Protein AF-A0A950VUH9-F1 (afdb_monomer_lite)

Foldseek 3Di:
DAQDLPQLVVLLVLLVVLVVVLVVCVVVCVPVDPDRDPVSLVSNLSSVVSNVSSVVSVCCNVVVVDDPDQDKADADADPVLVVLLVVLVVLLVVLVVVLVVCVVVVHDPVVSSVSVSVSVVSVVVNVVSCCNHPNIDGDDPDDDPPPDPD

pLDDT: mean 70.79, std 10.15, range [43.44, 89.75]

Secondary structure (DSSP, 8-state):
----THHHHHHHHHHHHHHHHHHHHHHTTTTSSSSPPHHHHHHHHHHHHHHHHHHHHHHHHHHH-S---S-EE-----HHHHHHHHHHHHHHHHHHHHHHHHHHTT--HHHHHHHHHHHHHHHHHHHHHHHHHH--EE-------SS---

Sequence (150 aa):
MHNSLRVPLGALAAAVVLAVVTGLTVMARVGGDPALTELQIGATAWSLALGLFGLQGIVSVVVEGRQLAPSTIQPHLSNWVSAAITVLSVVLFGLAGGTGLAIVSGQPTALIGSAAGAGCLVLGLLLLFYKEAFVGHEAHLEPRYDGVPW

Radius of gyration: 20.34 Å; chains: 1; bounding box: 47×46×52 Å

Structure (mmCIF, N/CA/C/O backbone):
data_AF-A0A950VUH9-F1
#
_entry.id   AF-A0A950VUH9-F1
#
loop_
_atom_site.group_PDB
_atom_site.id
_atom_site.type_symbol
_atom_site.label_atom_id
_atom_site.label_alt_id
_atom_site.label_comp_id
_atom_site.label_asym_id
_atom_site.label_entity_id
_atom_site.label_seq_id
_atom_site.pdbx_PDB_ins_code
_atom_site.Cartn_x
_atom_site.Cartn_y
_atom_site.Cartn_z
_atom_site.occupancy
_atom_site.B_iso_or_equiv
_atom_site.auth_seq_id
_atom_site.auth_comp_id
_atom_site.auth_asym_id
_atom_site.auth_atom_id
_atom_site.pdbx_PDB_model_num
ATOM 1 N N . MET A 1 1 ? -20.284 15.287 13.573 1.00 43.44 1 MET A N 1
ATOM 2 C CA . MET A 1 1 ? -19.880 15.525 12.168 1.00 43.44 1 MET A CA 1
ATOM 3 C C . MET A 1 1 ? -20.072 14.230 11.386 1.00 43.44 1 MET A C 1
ATOM 5 O O . MET A 1 1 ? -19.753 13.181 11.927 1.00 43.44 1 MET A O 1
ATOM 9 N N . HIS A 1 2 ? -20.663 14.273 10.189 1.00 49.38 2 HIS A N 1
ATOM 10 C CA . HIS A 1 2 ? -20.791 13.088 9.327 1.00 49.38 2 HIS A CA 1
ATOM 11 C C . HIS A 1 2 ? -19.459 12.828 8.614 1.00 49.38 2 HIS A C 1
ATOM 13 O O . HIS A 1 2 ? -18.853 13.781 8.121 1.00 49.38 2 HIS A O 1
ATOM 19 N N . ASN A 1 3 ? -19.024 11.567 8.514 1.00 56.16 3 ASN A N 1
ATOM 20 C CA . ASN A 1 3 ? -17.875 11.231 7.675 1.00 56.16 3 ASN A CA 1
ATOM 21 C C . ASN A 1 3 ? -18.193 11.594 6.216 1.00 56.16 3 ASN A C 1
ATOM 23 O O . ASN A 1 3 ? -19.175 11.137 5.630 1.00 56.16 3 ASN A O 1
ATOM 27 N N . SER A 1 4 ? -17.378 12.480 5.645 1.00 64.75 4 SER A N 1
ATOM 28 C CA . SER A 1 4 ? -17.551 12.991 4.288 1.00 64.75 4 SER A CA 1
ATOM 29 C C . SER A 1 4 ? -17.089 11.953 3.272 1.00 64.75 4 SER A C 1
ATOM 31 O O . SER A 1 4 ? -15.898 11.673 3.155 1.00 64.75 4 SER A O 1
ATOM 33 N N . LEU A 1 5 ? -18.022 11.453 2.461 1.00 76.19 5 LEU A N 1
ATOM 34 C CA . LEU A 1 5 ? -17.724 10.536 1.355 1.00 76.19 5 LEU A CA 1
ATOM 35 C C . LEU A 1 5 ? -16.899 11.203 0.231 1.00 76.19 5 LEU A C 1
ATOM 37 O O . LEU A 1 5 ? -16.363 10.525 -0.641 1.00 76.19 5 LEU A O 1
ATOM 41 N N . ARG A 1 6 ? -16.761 12.537 0.236 1.00 78.00 6 ARG A N 1
ATOM 42 C CA . ARG A 1 6 ? -16.092 13.286 -0.843 1.00 78.00 6 ARG A CA 1
ATOM 43 C C . ARG A 1 6 ? -14.594 12.993 -0.926 1.00 78.00 6 ARG A C 1
ATOM 45 O O . ARG A 1 6 ? -14.064 12.892 -2.026 1.00 78.00 6 ARG A O 1
ATOM 52 N N . VAL A 1 7 ? -13.927 12.847 0.220 1.00 73.75 7 VAL A N 1
ATOM 53 C CA . VAL A 1 7 ? -12.480 12.577 0.295 1.00 73.75 7 VAL A CA 1
ATOM 54 C C . VAL A 1 7 ? -12.131 11.186 -0.254 1.00 73.75 7 VAL A C 1
ATOM 56 O O . VAL A 1 7 ? -11.301 11.118 -1.162 1.00 73.75 7 VAL A O 1
ATOM 59 N N . PRO A 1 8 ? -12.769 10.085 0.195 1.00 73.75 8 PRO A N 1
ATOM 60 C CA . PRO A 1 8 ? -12.469 8.767 -0.354 1.00 73.75 8 PRO A CA 1
ATOM 61 C C . PRO A 1 8 ? -12.885 8.620 -1.824 1.00 73.75 8 PRO A C 1
ATOM 63 O O . PRO A 1 8 ? -12.149 8.007 -2.593 1.00 73.75 8 PRO A O 1
ATOM 66 N N . LEU A 1 9 ? -13.994 9.237 -2.258 1.00 82.69 9 LEU A N 1
ATOM 67 C CA . LEU A 1 9 ? -14.366 9.270 -3.680 1.00 82.69 9 LEU A CA 1
ATOM 68 C C . LEU A 1 9 ? -13.349 10.038 -4.532 1.00 82.69 9 LEU A C 1
ATOM 70 O O . LEU A 1 9 ? -13.011 9.587 -5.623 1.00 82.69 9 LEU A O 1
ATOM 74 N N . GLY A 1 10 ? -12.841 11.171 -4.038 1.00 82.25 10 GLY A N 1
ATOM 75 C CA . GLY A 1 10 ? -11.796 11.941 -4.713 1.00 82.25 10 GLY A CA 1
ATOM 76 C C . GLY A 1 10 ? -10.499 11.146 -4.869 1.00 82.25 10 GLY A C 1
ATOM 77 O O . GLY A 1 10 ? -9.920 11.126 -5.953 1.00 82.25 10 GLY A O 1
ATOM 78 N N . ALA A 1 11 ? -10.085 10.425 -3.822 1.00 71.25 11 ALA A N 1
ATOM 79 C CA . ALA A 1 11 ? -8.927 9.536 -3.881 1.00 71.25 11 ALA A CA 1
ATOM 80 C C . ALA A 1 11 ? -9.126 8.390 -4.887 1.00 71.25 11 ALA A C 1
ATOM 82 O O . ALA A 1 11 ? -8.232 8.106 -5.679 1.00 71.25 11 ALA A O 1
ATOM 83 N N . LEU A 1 12 ? -10.315 7.783 -4.918 1.00 79.75 12 LEU A N 1
ATOM 84 C CA . LEU A 1 12 ? -10.638 6.698 -5.848 1.00 79.75 12 LEU A CA 1
ATO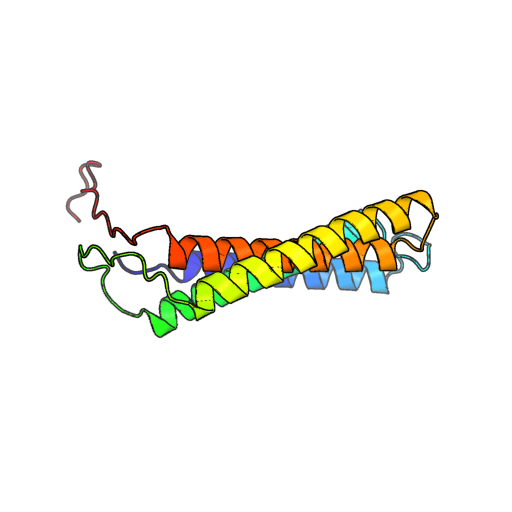M 85 C C . LEU A 1 12 ? -10.694 7.196 -7.303 1.00 79.75 12 LEU A C 1
ATOM 87 O O . LEU A 1 12 ? -10.175 6.541 -8.203 1.00 79.75 12 LEU A O 1
ATOM 91 N N . ALA A 1 13 ? -11.233 8.394 -7.540 1.00 86.75 13 ALA A N 1
ATOM 92 C CA . ALA A 1 13 ? -11.203 9.031 -8.854 1.00 86.75 13 ALA A CA 1
ATOM 93 C C . ALA A 1 13 ? -9.764 9.321 -9.313 1.00 86.75 13 ALA A C 1
ATOM 95 O O . ALA A 1 13 ? -9.404 8.991 -10.442 1.00 86.75 13 ALA A O 1
ATOM 96 N N . ALA A 1 14 ? -8.919 9.872 -8.435 1.00 81.69 14 ALA A N 1
ATOM 97 C CA . ALA A 1 14 ? -7.507 10.109 -8.733 1.00 81.69 14 ALA A CA 1
ATOM 98 C C . ALA A 1 14 ? -6.755 8.799 -9.026 1.00 81.69 14 ALA A C 1
ATOM 100 O O . ALA A 1 14 ? -5.978 8.742 -9.979 1.00 81.69 14 ALA A O 1
ATOM 101 N N . ALA A 1 15 ? -7.041 7.734 -8.269 1.00 76.25 15 ALA A N 1
ATOM 102 C CA . ALA A 1 15 ? -6.501 6.399 -8.506 1.00 76.25 15 ALA A CA 1
ATOM 103 C C . ALA A 1 15 ? -6.843 5.882 -9.908 1.00 76.25 15 ALA A C 1
ATOM 105 O O . ALA A 1 15 ? -5.951 5.432 -10.629 1.00 76.25 15 ALA A O 1
ATOM 106 N N . VAL A 1 16 ? -8.115 5.987 -10.310 1.00 85.31 16 VAL A N 1
ATOM 107 C CA . VAL A 1 16 ? -8.592 5.560 -11.633 1.00 85.31 16 VAL A CA 1
ATOM 108 C C . VAL A 1 16 ? -7.946 6.387 -12.740 1.00 85.31 16 VAL A C 1
ATOM 110 O O . VAL A 1 16 ? -7.460 5.816 -13.712 1.00 85.31 16 VAL A O 1
ATOM 113 N N . VAL A 1 17 ? -7.880 7.712 -12.592 1.00 89.75 17 VAL A N 1
ATOM 114 C CA . VAL A 1 17 ? -7.229 8.585 -13.580 1.00 89.75 17 VAL A CA 1
ATOM 115 C C . VAL A 1 17 ? -5.759 8.206 -13.747 1.00 89.75 17 VAL A C 1
ATOM 117 O O . VAL A 1 17 ? -5.314 8.013 -14.877 1.00 89.75 17 VAL A O 1
ATOM 120 N N . LEU A 1 18 ? -5.015 8.024 -12.649 1.00 76.50 18 LEU A N 1
ATOM 121 C CA . LEU A 1 18 ? -3.619 7.591 -12.725 1.00 76.50 18 LEU A CA 1
ATOM 122 C C . LEU A 1 18 ? -3.477 6.211 -13.383 1.00 76.50 18 LEU A C 1
ATOM 124 O O . LEU A 1 18 ? -2.576 6.033 -14.201 1.00 76.50 18 LEU A O 1
ATOM 128 N N . ALA A 1 19 ? -4.352 5.250 -13.066 1.00 76.06 19 ALA A N 1
ATOM 129 C CA . ALA A 1 19 ? -4.333 3.920 -13.681 1.00 76.06 19 ALA A CA 1
ATOM 130 C C . ALA A 1 19 ? -4.561 3.997 -15.193 1.00 76.06 19 ALA A C 1
ATOM 132 O O . ALA A 1 19 ? -3.815 3.392 -15.961 1.00 76.06 19 ALA A O 1
ATOM 133 N N . VAL A 1 20 ? -5.567 4.765 -15.622 1.00 85.75 20 VAL A N 1
ATOM 134 C CA . VAL A 1 20 ? -5.914 4.939 -17.037 1.00 85.75 20 VAL A CA 1
ATOM 135 C C . VAL A 1 20 ? -4.777 5.625 -17.784 1.00 85.75 20 VAL A C 1
ATOM 137 O O . VAL A 1 20 ? -4.344 5.121 -18.816 1.00 85.75 20 VAL A O 1
ATOM 140 N N . VAL A 1 21 ? -4.244 6.730 -17.256 1.00 83.44 21 VAL A N 1
ATOM 141 C CA . VAL A 1 21 ? -3.118 7.444 -17.875 1.00 83.44 21 VAL A CA 1
ATOM 142 C C . VAL A 1 21 ? -1.900 6.528 -17.981 1.00 83.44 21 VAL A C 1
ATOM 144 O O . VAL A 1 21 ? -1.318 6.410 -19.057 1.00 83.44 21 VAL A O 1
ATOM 147 N N . THR A 1 22 ? -1.555 5.810 -16.910 1.00 78.50 22 THR A N 1
ATOM 148 C CA . THR A 1 22 ? -0.422 4.875 -16.925 1.00 78.50 22 THR A CA 1
ATOM 149 C C . THR A 1 22 ? -0.649 3.763 -17.951 1.00 78.50 22 THR A C 1
ATOM 151 O O . THR A 1 22 ? 0.224 3.513 -18.779 1.00 78.50 22 THR A O 1
ATOM 154 N N . GLY A 1 23 ? -1.843 3.166 -17.989 1.00 76.69 23 GLY A N 1
ATOM 155 C CA . GLY A 1 23 ? -2.212 2.141 -18.968 1.00 76.69 23 GLY A CA 1
ATOM 156 C C . GLY A 1 23 ? -2.118 2.629 -20.416 1.00 76.69 23 GLY A C 1
ATOM 157 O O . GLY A 1 23 ? -1.549 1.937 -21.258 1.00 76.69 23 GLY A O 1
ATOM 158 N N . LEU A 1 24 ? -2.589 3.847 -20.699 1.00 84.81 24 LEU A N 1
ATOM 159 C CA . LEU A 1 24 ? -2.472 4.464 -22.022 1.00 84.81 24 LEU A CA 1
ATOM 160 C C . LEU A 1 24 ? -1.009 4.705 -22.413 1.00 84.81 24 LEU A C 1
ATOM 162 O O . LEU A 1 24 ? -0.634 4.413 -23.546 1.00 84.81 24 LEU A O 1
ATOM 166 N N . THR A 1 25 ? -0.162 5.177 -21.489 1.00 79.19 25 THR A N 1
ATOM 167 C CA . THR A 1 25 ? 1.272 5.380 -21.776 1.00 79.19 25 THR A CA 1
ATOM 168 C C . THR A 1 25 ? 2.001 4.068 -22.067 1.00 79.19 25 THR A C 1
ATOM 170 O O . THR A 1 25 ? 2.853 4.029 -22.954 1.00 79.19 25 THR A O 1
ATOM 173 N N . VAL A 1 26 ? 1.623 2.983 -21.381 1.00 77.56 26 VAL A N 1
ATOM 174 C CA . VAL A 1 26 ? 2.159 1.636 -21.621 1.00 77.56 26 VAL A CA 1
ATOM 175 C C . VAL A 1 26 ? 1.696 1.106 -22.982 1.00 77.56 26 VAL A C 1
ATOM 177 O O . VAL A 1 26 ? 2.520 0.643 -23.769 1.00 77.56 26 VAL A O 1
ATOM 180 N N . MET A 1 27 ? 0.404 1.227 -23.314 1.00 80.62 27 MET A N 1
ATOM 181 C CA . MET A 1 27 ? -0.133 0.809 -24.621 1.00 80.62 27 MET A CA 1
ATOM 182 C C . MET A 1 27 ? 0.488 1.585 -25.787 1.00 80.62 27 MET A C 1
ATOM 184 O O . MET A 1 27 ? 0.776 1.006 -26.833 1.00 80.62 27 MET A O 1
ATOM 188 N N . ALA A 1 28 ? 0.744 2.878 -25.594 1.00 82.69 28 ALA A N 1
ATOM 189 C CA . ALA A 1 28 ? 1.402 3.736 -26.573 1.00 82.69 28 ALA A CA 1
ATOM 190 C C . ALA A 1 28 ? 2.931 3.534 -26.648 1.00 82.69 28 ALA A C 1
ATOM 192 O O . ALA A 1 28 ? 3.590 4.226 -27.421 1.00 82.69 28 ALA A O 1
ATOM 193 N N . ARG A 1 29 ? 3.504 2.599 -25.867 1.00 76.56 29 ARG A N 1
ATOM 194 C CA . ARG A 1 29 ? 4.954 2.332 -25.769 1.00 76.56 29 ARG A CA 1
ATOM 195 C C . ARG A 1 29 ? 5.787 3.585 -25.479 1.00 76.56 29 ARG A C 1
ATOM 197 O O . ARG A 1 29 ? 6.927 3.714 -25.930 1.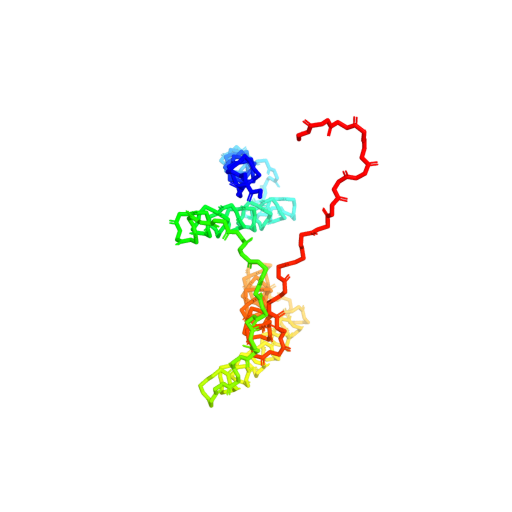00 76.56 29 ARG A O 1
ATOM 204 N N . VAL A 1 30 ? 5.226 4.515 -24.708 1.00 65.25 30 VAL A N 1
ATOM 205 C CA . VAL A 1 30 ? 5.941 5.710 -24.253 1.00 65.25 30 VAL A CA 1
ATOM 206 C C . VAL A 1 30 ? 7.028 5.249 -23.281 1.00 65.25 30 VAL A C 1
ATOM 208 O O . VAL A 1 30 ? 6.718 4.783 -22.186 1.00 65.25 30 VAL A O 1
ATOM 211 N N . GLY A 1 31 ? 8.290 5.326 -23.711 1.00 62.53 31 GLY A N 1
ATOM 212 C CA . GLY A 1 31 ? 9.449 4.805 -22.972 1.00 62.53 31 GLY A CA 1
ATOM 213 C C . GLY A 1 31 ? 10.310 3.807 -23.752 1.00 62.53 31 GLY A C 1
ATOM 214 O O . GLY A 1 31 ? 11.425 3.542 -23.326 1.00 62.53 31 GLY A O 1
ATOM 215 N N . GLY A 1 32 ? 9.846 3.301 -24.904 1.00 60.16 32 GLY A N 1
ATOM 216 C CA . GLY A 1 32 ? 10.652 2.542 -25.877 1.00 60.16 32 GLY A CA 1
ATOM 217 C C . GLY A 1 32 ? 11.087 1.125 -25.469 1.00 60.16 32 GLY A C 1
ATOM 218 O O . GLY A 1 32 ? 11.255 0.284 -26.350 1.00 60.16 32 GLY A O 1
ATOM 219 N N . ASP A 1 33 ? 11.217 0.845 -24.173 1.00 59.94 33 ASP A N 1
ATOM 220 C CA . ASP A 1 33 ? 11.674 -0.436 -23.628 1.00 59.94 33 ASP A CA 1
ATOM 221 C C . ASP A 1 33 ? 10.516 -1.375 -23.228 1.00 59.94 33 ASP A C 1
ATOM 223 O O . ASP A 1 33 ? 9.401 -0.923 -22.953 1.00 59.94 33 ASP A O 1
ATOM 227 N N . PRO A 1 34 ? 10.755 -2.700 -23.157 1.00 59.84 34 PRO A N 1
ATOM 228 C CA . PRO A 1 34 ? 9.762 -3.670 -22.693 1.00 59.84 34 PRO A CA 1
ATOM 229 C C . PRO A 1 34 ? 9.525 -3.618 -21.172 1.00 59.84 34 PRO A C 1
ATOM 231 O O . PRO A 1 34 ? 8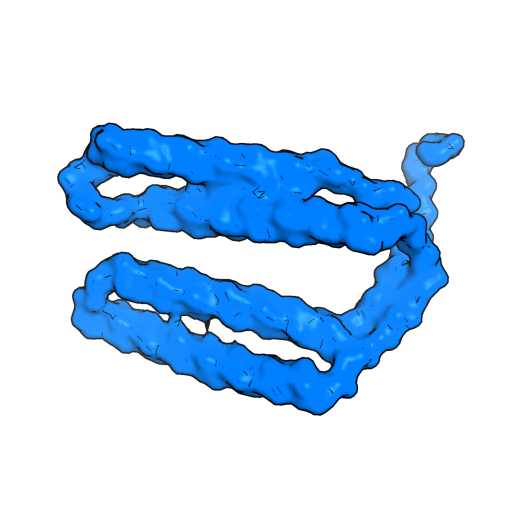.589 -4.248 -20.682 1.00 59.84 34 PRO A O 1
ATOM 234 N N . ALA A 1 35 ? 10.359 -2.893 -20.420 1.00 65.25 35 ALA A N 1
ATOM 235 C CA . ALA A 1 35 ? 10.214 -2.696 -18.981 1.00 65.25 35 ALA A CA 1
ATOM 236 C C . ALA A 1 35 ? 9.462 -1.388 -18.678 1.00 65.25 35 ALA A C 1
ATOM 238 O O . ALA A 1 35 ? 9.643 -0.390 -19.374 1.00 65.25 35 ALA A O 1
ATOM 239 N N . LEU A 1 36 ? 8.636 -1.374 -17.622 1.00 62.41 36 LEU A N 1
ATOM 240 C CA . LEU A 1 36 ? 7.987 -0.139 -17.173 1.00 62.41 36 LEU A CA 1
ATOM 241 C C . LEU A 1 36 ? 9.047 0.887 -16.757 1.00 62.41 36 LEU A C 1
ATOM 243 O O . LEU A 1 36 ? 9.989 0.567 -16.032 1.00 62.41 36 LEU A O 1
ATOM 247 N N . THR A 1 37 ? 8.845 2.135 -17.167 1.00 74.56 37 THR A N 1
ATOM 248 C CA . THR A 1 37 ? 9.671 3.258 -16.708 1.00 74.56 37 THR A CA 1
ATOM 249 C C . THR A 1 37 ? 9.452 3.517 -15.215 1.00 74.56 37 THR A C 1
ATOM 251 O O . THR A 1 37 ? 8.372 3.251 -14.683 1.00 74.56 37 THR A O 1
ATOM 254 N N . GLU A 1 38 ? 10.442 4.096 -14.531 1.00 73.75 38 GLU A N 1
ATOM 255 C CA . GLU A 1 38 ? 10.338 4.462 -13.106 1.00 73.75 38 GLU A CA 1
ATOM 256 C C . GLU A 1 38 ? 9.086 5.305 -12.813 1.00 73.75 38 GLU A C 1
ATOM 258 O O . GLU A 1 38 ? 8.409 5.099 -11.805 1.00 73.75 38 GLU A O 1
ATOM 263 N N . LEU A 1 39 ? 8.719 6.195 -13.742 1.00 70.00 39 LEU A N 1
ATOM 264 C CA . LEU A 1 39 ? 7.515 7.016 -13.651 1.00 70.00 39 LEU A CA 1
ATOM 265 C C . LEU A 1 39 ? 6.230 6.177 -13.735 1.00 70.00 39 LEU A C 1
ATOM 267 O O . LEU A 1 39 ? 5.300 6.409 -12.968 1.00 70.00 39 LEU A O 1
ATOM 271 N N . GLN A 1 40 ? 6.174 5.189 -14.632 1.00 68.94 40 GLN A N 1
ATOM 272 C CA . GLN A 1 40 ? 5.025 4.285 -14.754 1.00 68.94 40 GLN A CA 1
ATOM 273 C C . GLN A 1 40 ? 4.889 3.383 -13.525 1.00 68.94 40 GLN A C 1
ATOM 275 O O . GLN A 1 40 ? 3.768 3.147 -13.074 1.00 68.94 40 GLN A O 1
ATOM 280 N N . ILE A 1 41 ? 6.008 2.928 -12.952 1.00 73.62 41 ILE A N 1
ATOM 281 C CA . ILE A 1 41 ? 6.036 2.151 -11.703 1.00 73.62 41 ILE A CA 1
ATOM 282 C C . ILE A 1 41 ? 5.530 3.012 -10.539 1.00 73.62 41 ILE A C 1
ATOM 284 O O . ILE A 1 41 ? 4.649 2.597 -9.787 1.00 73.62 41 ILE A O 1
ATOM 288 N N . GLY A 1 42 ? 6.033 4.243 -10.419 1.00 67.31 42 GLY A N 1
ATOM 289 C CA . GLY A 1 42 ? 5.586 5.192 -9.402 1.00 67.31 42 GLY A CA 1
ATOM 290 C C . GLY A 1 42 ? 4.097 5.522 -9.530 1.00 67.31 42 GLY A C 1
ATOM 291 O O . GLY A 1 42 ? 3.374 5.515 -8.535 1.00 67.31 42 GLY A O 1
ATOM 292 N N . ALA A 1 43 ? 3.612 5.740 -10.754 1.00 69.31 43 ALA A N 1
ATOM 293 C CA . ALA A 1 43 ? 2.210 6.040 -11.019 1.00 69.31 43 ALA A CA 1
ATOM 294 C C . ALA A 1 43 ? 1.283 4.842 -10.735 1.00 69.31 43 ALA A C 1
ATOM 296 O O . ALA A 1 43 ? 0.208 5.015 -10.158 1.00 69.31 43 ALA A O 1
ATOM 297 N N . THR A 1 44 ? 1.700 3.613 -11.051 1.00 71.12 44 THR A N 1
ATOM 298 C CA . THR A 1 44 ? 0.930 2.414 -10.668 1.00 71.12 44 THR A CA 1
ATOM 299 C C . THR A 1 44 ? 0.898 2.220 -9.155 1.00 71.12 44 THR A C 1
ATOM 301 O O . THR A 1 44 ? -0.170 1.951 -8.606 1.00 71.12 44 THR A O 1
ATOM 304 N N . ALA A 1 45 ? 2.021 2.419 -8.461 1.00 69.94 45 ALA A N 1
ATOM 305 C CA . ALA A 1 45 ? 2.070 2.342 -7.002 1.00 69.94 45 ALA A CA 1
ATOM 306 C C . ALA A 1 45 ? 1.155 3.388 -6.337 1.00 69.94 45 ALA A C 1
ATOM 308 O O . ALA A 1 45 ? 0.387 3.054 -5.435 1.00 69.94 45 ALA A O 1
ATOM 309 N N . TRP A 1 46 ? 1.173 4.634 -6.820 1.00 69.25 46 TRP A N 1
ATOM 310 C CA . TRP A 1 46 ? 0.292 5.700 -6.333 1.00 69.25 46 TRP A CA 1
ATOM 311 C C . TRP A 1 46 ? -1.183 5.436 -6.626 1.00 69.25 46 TRP A C 1
ATOM 313 O O . TRP A 1 46 ? -2.027 5.662 -5.761 1.00 69.25 46 TRP A O 1
ATOM 323 N N . SER A 1 47 ? -1.499 4.929 -7.819 1.00 72.06 47 SER A N 1
ATOM 324 C CA . SER A 1 47 ? -2.859 4.520 -8.172 1.00 72.06 47 SER A CA 1
ATOM 325 C C . SER A 1 47 ? -3.388 3.463 -7.201 1.00 72.06 47 SER A C 1
ATOM 327 O O . SER A 1 47 ? -4.476 3.619 -6.650 1.00 72.06 47 SER A O 1
ATOM 329 N N . LEU A 1 48 ? -2.591 2.429 -6.918 1.00 66.81 48 LEU A N 1
ATOM 330 C CA . LEU A 1 48 ? -2.960 1.381 -5.968 1.00 66.81 48 LEU A CA 1
ATOM 331 C C . LEU A 1 48 ? -3.137 1.927 -4.548 1.00 66.81 48 LEU A C 1
ATOM 333 O O . LEU A 1 48 ? -4.136 1.618 -3.903 1.00 66.81 48 LEU A O 1
ATOM 337 N N . ALA A 1 49 ? -2.215 2.769 -4.075 1.00 68.56 49 ALA A N 1
ATOM 338 C CA . ALA A 1 49 ? -2.298 3.367 -2.744 1.00 68.56 49 ALA A CA 1
ATOM 339 C C . ALA A 1 49 ? -3.563 4.227 -2.576 1.00 68.56 49 ALA A C 1
ATOM 341 O O . ALA A 1 49 ? -4.299 4.066 -1.602 1.00 68.56 49 ALA A O 1
ATOM 342 N N . LEU A 1 50 ? -3.855 5.093 -3.551 1.00 67.38 50 LEU A N 1
ATOM 343 C CA . LEU A 1 50 ? -5.056 5.931 -3.554 1.00 67.38 50 LEU A CA 1
ATOM 344 C C . LEU A 1 50 ? -6.339 5.100 -3.680 1.00 67.38 50 LEU A C 1
ATOM 346 O O . LEU A 1 50 ? -7.340 5.421 -3.039 1.00 67.38 50 LEU A O 1
ATOM 350 N N . GLY A 1 51 ? -6.309 4.021 -4.465 1.00 70.31 51 GLY A N 1
ATOM 351 C CA . GLY A 1 51 ? -7.429 3.098 -4.614 1.00 70.31 51 GLY A CA 1
ATOM 352 C C . GLY A 1 51 ? -7.751 2.377 -3.307 1.00 70.31 51 GLY A C 1
ATOM 353 O O . GLY A 1 51 ? -8.905 2.366 -2.884 1.00 70.31 51 GLY A O 1
ATOM 354 N N . LEU A 1 52 ? -6.730 1.844 -2.628 1.00 70.88 52 LEU A N 1
ATOM 355 C CA . LEU A 1 52 ? -6.875 1.203 -1.319 1.00 70.88 52 LEU A CA 1
ATOM 356 C C . LEU A 1 52 ? -7.384 2.189 -0.265 1.00 70.88 52 LEU A C 1
ATOM 358 O O . LEU A 1 52 ? -8.334 1.871 0.447 1.00 70.88 52 LEU A O 1
ATOM 362 N N . PHE A 1 53 ? -6.818 3.397 -0.210 1.00 71.31 53 PHE A N 1
ATOM 363 C CA . PHE A 1 53 ? -7.268 4.446 0.706 1.00 71.31 53 PHE A CA 1
ATOM 364 C C . PHE A 1 53 ? -8.729 4.849 0.454 1.00 71.31 53 PHE A C 1
ATOM 366 O O . PHE A 1 53 ? -9.530 4.915 1.387 1.00 71.31 53 PHE A O 1
ATOM 373 N N . GLY A 1 54 ? -9.107 5.075 -0.809 1.00 68.12 54 GLY A N 1
ATOM 374 C CA . GLY A 1 54 ? -10.480 5.413 -1.182 1.00 68.12 54 GLY A CA 1
ATOM 375 C C . GLY A 1 54 ? -11.466 4.304 -0.818 1.00 68.12 54 GLY A C 1
ATOM 376 O O . GLY A 1 54 ? -12.522 4.573 -0.249 1.00 68.12 54 GLY A O 1
ATOM 377 N N . LEU A 1 55 ? -11.104 3.046 -1.076 1.00 72.12 55 LEU A N 1
ATOM 378 C CA . LEU A 1 55 ? -11.951 1.891 -0.785 1.00 72.12 55 LEU A CA 1
ATOM 379 C C . LEU A 1 55 ? -12.102 1.661 0.727 1.00 72.12 55 LEU A C 1
ATOM 381 O O . LEU A 1 55 ? -13.220 1.464 1.198 1.00 72.12 55 LEU A O 1
ATOM 385 N N . GLN A 1 56 ? -11.018 1.786 1.500 1.00 67.81 56 GLN A N 1
ATOM 386 C CA . GLN A 1 56 ? -11.055 1.754 2.968 1.00 67.81 56 GLN A CA 1
ATOM 387 C C . GLN A 1 56 ? -11.933 2.870 3.542 1.00 67.81 56 GLN A C 1
ATOM 389 O O . GLN A 1 56 ? -12.745 2.614 4.428 1.00 67.81 56 GLN A O 1
ATOM 394 N N . GLY A 1 57 ? -11.823 4.091 3.013 1.00 62.94 57 GLY A N 1
ATOM 395 C CA . GLY A 1 57 ? -12.651 5.211 3.453 1.00 62.94 57 GLY A CA 1
ATOM 396 C C . GLY A 1 57 ? -14.137 5.023 3.132 1.00 62.94 57 GLY A C 1
ATOM 397 O O . GLY A 1 57 ? -14.981 5.360 3.957 1.00 62.94 57 GLY A O 1
ATOM 398 N N . ILE A 1 58 ? -14.482 4.433 1.980 1.00 74.38 58 ILE A N 1
ATOM 399 C CA . ILE A 1 58 ? -15.875 4.071 1.662 1.00 74.38 58 ILE A CA 1
ATOM 400 C C . ILE A 1 58 ? -16.381 2.998 2.628 1.00 74.38 58 ILE A C 1
ATOM 402 O O . ILE A 1 58 ? -17.476 3.144 3.166 1.00 74.38 58 ILE A O 1
ATOM 406 N N . VAL A 1 59 ? -15.595 1.946 2.879 1.00 67.94 59 VAL A N 1
ATOM 407 C CA . VAL A 1 59 ? -15.968 0.875 3.817 1.00 67.94 59 VAL A CA 1
ATOM 408 C C . VAL A 1 59 ? -16.170 1.432 5.227 1.00 67.94 59 VAL A C 1
ATOM 410 O O . VAL A 1 59 ? -17.185 1.119 5.837 1.00 67.94 59 VAL A O 1
ATOM 413 N N . SER A 1 60 ? -15.287 2.309 5.715 1.00 61.94 60 SER A N 1
ATOM 414 C CA . SER A 1 60 ? -15.467 2.999 7.004 1.00 61.94 60 SER A CA 1
ATOM 415 C C . SER A 1 60 ? -16.775 3.793 7.031 1.00 61.94 60 SER A C 1
ATOM 417 O O . SER A 1 60 ? -17.573 3.616 7.942 1.00 61.94 60 SER A O 1
ATOM 419 N N . VAL A 1 61 ? -17.087 4.586 5.998 1.00 66.38 61 VAL A N 1
ATOM 420 C CA . VAL A 1 61 ? -18.359 5.335 5.947 1.00 66.38 61 VAL A CA 1
ATOM 421 C C . VAL A 1 61 ? -19.579 4.404 5.946 1.00 66.38 61 VAL A C 1
ATOM 423 O O . VAL A 1 61 ? -20.551 4.674 6.651 1.00 66.38 61 VAL A O 1
ATOM 426 N N . VAL A 1 62 ? -19.539 3.323 5.163 1.00 69.94 62 VAL A N 1
ATOM 427 C CA . VAL A 1 62 ? -20.659 2.380 4.997 1.00 69.94 62 VAL A CA 1
ATOM 428 C C . VAL A 1 62 ? -20.881 1.529 6.248 1.00 69.94 62 VAL A C 1
ATOM 430 O O . VAL A 1 62 ? -22.027 1.289 6.619 1.00 69.94 62 VAL A O 1
ATOM 433 N N . VAL A 1 63 ? -19.806 1.071 6.894 1.00 61.41 63 VAL A N 1
ATOM 434 C CA . VAL A 1 63 ? -19.865 0.186 8.065 1.00 61.41 63 VAL A CA 1
ATOM 435 C C . VAL A 1 63 ? -20.076 0.980 9.349 1.00 61.41 63 VAL A C 1
ATOM 437 O O . VAL A 1 63 ? -20.898 0.594 10.178 1.00 61.41 63 VAL A O 1
ATOM 440 N N . GLU A 1 64 ? -19.358 2.089 9.528 1.00 58.72 64 GLU A N 1
ATOM 441 C CA . GLU A 1 64 ? -19.379 2.832 10.789 1.00 58.72 64 GLU A CA 1
ATOM 442 C C . GLU A 1 64 ? -20.575 3.774 10.871 1.00 58.72 64 GLU A C 1
ATOM 444 O O . GLU A 1 64 ? -21.047 3.992 11.980 1.00 58.72 64 GLU A O 1
ATOM 449 N N . GLY A 1 65 ? -21.107 4.257 9.734 1.00 51.31 65 GLY A N 1
ATOM 450 C CA . GLY A 1 65 ? -22.488 4.725 9.512 1.00 51.31 65 GLY A CA 1
ATOM 451 C C . GLY A 1 65 ? -23.154 5.658 10.537 1.00 51.31 65 GLY A C 1
ATOM 452 O O . GLY A 1 65 ? -24.349 5.927 10.422 1.00 51.31 65 GLY A O 1
ATOM 453 N N . ARG A 1 66 ? -22.456 6.138 11.565 1.00 48.03 66 ARG A N 1
ATOM 454 C CA . ARG A 1 66 ? -23.051 6.753 12.749 1.00 48.03 66 ARG A CA 1
ATOM 455 C C . ARG A 1 66 ? -22.135 7.803 13.349 1.00 48.03 66 ARG A C 1
ATOM 457 O O . ARG A 1 66 ? -20.921 7.794 13.185 1.00 48.03 66 ARG A O 1
ATOM 464 N N . GLN A 1 67 ? -22.789 8.730 14.041 1.00 44.31 67 GLN A N 1
ATOM 465 C CA . GLN A 1 67 ? -22.183 9.789 14.832 1.00 44.31 67 GLN A CA 1
ATOM 466 C C . GLN A 1 67 ? -21.029 9.229 15.671 1.00 44.31 67 GLN A C 1
ATOM 468 O O . GLN A 1 67 ? -21.238 8.309 16.459 1.00 44.31 67 GLN A O 1
ATOM 473 N N . LEU A 1 68 ? -19.840 9.818 15.510 1.00 49.44 68 LEU A N 1
ATOM 474 C CA . LEU A 1 68 ? -18.747 9.725 16.474 1.00 49.44 68 LEU A CA 1
ATOM 475 C C . LEU A 1 68 ? -19.294 10.195 17.828 1.00 49.44 68 LEU A C 1
ATOM 477 O O . LEU A 1 68 ? -19.377 11.395 18.091 1.00 49.44 68 LEU A O 1
ATOM 481 N N . ALA A 1 69 ? -19.769 9.255 18.641 1.00 48.41 69 ALA A N 1
ATOM 482 C CA . ALA A 1 69 ? -20.100 9.518 20.026 1.00 48.41 69 ALA A CA 1
ATOM 483 C C . ALA A 1 69 ? -18.770 9.623 20.781 1.00 48.41 69 ALA A C 1
ATOM 485 O O . ALA A 1 69 ? -17.918 8.747 20.589 1.00 48.41 69 ALA A O 1
ATOM 486 N N . PRO A 1 70 ? -18.567 10.664 21.608 1.00 51.59 70 PRO A N 1
ATOM 487 C CA . PRO A 1 70 ? -17.374 10.778 22.432 1.00 51.59 70 PRO A CA 1
ATOM 488 C C . PRO A 1 70 ? -17.328 9.558 23.350 1.00 51.59 70 PRO A C 1
ATOM 490 O O . PRO A 1 70 ? -18.086 9.430 24.309 1.00 51.59 70 PRO A O 1
ATOM 493 N N . SER A 1 71 ? -16.493 8.605 22.971 1.00 53.69 71 SER A N 1
ATOM 494 C CA . SER A 1 71 ? -16.272 7.360 23.676 1.00 53.69 71 SER A CA 1
ATOM 495 C C . SER A 1 71 ? -14.818 6.982 23.461 1.00 53.69 71 SER A C 1
ATOM 497 O O . SER A 1 71 ? -14.270 7.155 22.371 1.00 53.69 71 SER A O 1
ATOM 499 N N . THR A 1 72 ? -14.188 6.525 24.533 1.00 56.09 72 THR A N 1
ATOM 500 C CA . THR A 1 72 ? -12.837 5.982 24.501 1.00 56.09 72 THR A CA 1
ATOM 501 C C . THR A 1 72 ? -12.977 4.483 24.298 1.00 56.09 72 THR A C 1
ATOM 503 O O . THR A 1 72 ? -13.447 3.779 25.195 1.00 56.09 72 THR A O 1
ATOM 506 N N . ILE A 1 73 ? -12.605 3.983 23.121 1.00 60.34 73 ILE A N 1
ATOM 507 C CA . ILE A 1 73 ? -12.493 2.538 22.906 1.00 60.34 73 ILE A CA 1
ATOM 508 C C . ILE A 1 73 ? -11.089 2.142 23.352 1.00 60.34 73 ILE A C 1
ATOM 510 O O . ILE A 1 73 ? -10.095 2.597 22.779 1.00 60.34 73 ILE A O 1
ATOM 514 N N . GLN A 1 74 ? -11.014 1.331 24.410 1.00 57.12 74 GLN A N 1
ATOM 515 C CA . GLN A 1 74 ? -9.742 0.838 24.930 1.00 57.12 74 GLN A CA 1
ATOM 516 C C . GLN A 1 74 ? -9.045 -0.057 23.892 1.00 57.12 74 GLN A C 1
ATOM 518 O O . GLN A 1 74 ? -9.724 -0.814 23.195 1.00 57.12 74 GLN A O 1
ATOM 523 N N . PRO A 1 75 ? -7.706 0.004 23.798 1.00 63.06 75 PRO A N 1
ATOM 524 C CA . PRO A 1 75 ? -6.946 -0.859 22.902 1.00 63.06 75 PRO A CA 1
ATOM 525 C C . PRO A 1 75 ? -7.184 -2.340 23.235 1.00 63.06 75 PRO A C 1
ATOM 527 O O . PRO A 1 75 ? -7.204 -2.728 24.406 1.00 63.06 75 PRO A O 1
ATOM 530 N N . HIS A 1 76 ? -7.366 -3.174 22.206 1.00 64.12 76 HIS A N 1
ATOM 531 C CA . HIS A 1 76 ? -7.665 -4.597 22.371 1.00 64.12 76 HIS A CA 1
ATOM 532 C C . HIS A 1 76 ? -6.461 -5.460 21.982 1.00 64.12 76 HIS A C 1
ATOM 534 O O . HIS A 1 76 ? -6.341 -5.961 20.862 1.00 64.12 76 HIS A O 1
ATOM 540 N N . LEU A 1 77 ? -5.558 -5.671 22.940 1.00 66.44 77 LEU A N 1
ATOM 541 C CA . LEU A 1 77 ? -4.428 -6.576 22.759 1.00 66.44 77 LEU A CA 1
ATOM 542 C C . LEU A 1 77 ? -4.880 -8.031 22.959 1.00 66.44 77 LEU A C 1
ATOM 544 O O . LEU A 1 77 ? -4.993 -8.513 24.085 1.00 66.44 77 LEU A O 1
ATOM 548 N N . SER A 1 78 ? -5.126 -8.745 21.860 1.00 74.88 78 SER A N 1
ATOM 549 C CA . SER A 1 78 ? -5.387 -10.189 21.884 1.00 74.88 78 SER A CA 1
ATOM 550 C C . SER A 1 78 ? -4.142 -10.998 21.499 1.00 74.88 78 SER A C 1
ATOM 552 O O . SER A 1 78 ? -3.284 -10.532 20.742 1.00 74.88 78 SER A O 1
ATOM 554 N N . ASN A 1 79 ? -4.060 -12.250 21.967 1.00 77.25 79 ASN A N 1
ATOM 555 C CA . ASN A 1 79 ? -2.968 -13.172 21.613 1.00 77.25 79 ASN A CA 1
ATOM 556 C C . ASN A 1 79 ? -2.826 -13.352 20.090 1.00 77.25 79 ASN A C 1
ATOM 558 O O . ASN A 1 79 ? -1.715 -13.489 19.584 1.00 77.25 79 ASN A O 1
ATOM 562 N N . TRP A 1 80 ? -3.941 -13.298 19.356 1.00 76.81 80 TRP A N 1
ATOM 563 C CA . TRP A 1 80 ? -3.963 -13.394 17.897 1.00 76.81 80 TRP A CA 1
ATOM 564 C C . TRP A 1 80 ? -3.348 -12.170 17.213 1.00 76.81 80 TRP A C 1
ATOM 566 O O . TRP A 1 80 ? -2.560 -12.331 16.284 1.00 76.81 80 TRP A O 1
ATOM 576 N N . VAL A 1 81 ? -3.653 -10.958 17.688 1.00 73.19 81 VAL A N 1
ATOM 577 C CA . VAL A 1 81 ? -3.087 -9.715 17.132 1.00 73.19 81 VAL A CA 1
ATOM 578 C C . VAL A 1 81 ? -1.581 -9.637 17.407 1.00 73.19 81 VAL A C 1
ATOM 580 O O . VAL A 1 81 ? -0.808 -9.304 16.513 1.00 73.19 81 VAL A O 1
ATOM 583 N N . SER A 1 82 ? -1.140 -10.041 18.602 1.00 69.19 82 SER A N 1
ATOM 584 C CA . SER A 1 82 ? 0.289 -10.128 18.943 1.00 69.19 82 SER A CA 1
ATOM 585 C C . SER A 1 82 ? 1.049 -11.125 18.050 1.00 69.19 82 SER A C 1
ATOM 587 O O . SER A 1 82 ? 2.121 -10.818 17.513 1.00 69.19 82 SER A O 1
ATOM 589 N N . ALA A 1 83 ? 0.459 -12.303 17.813 1.00 81.31 83 ALA A N 1
ATOM 590 C CA . ALA A 1 83 ? 1.013 -13.295 16.896 1.00 81.31 83 ALA A CA 1
ATOM 591 C C . ALA A 1 83 ? 1.090 -12.763 15.452 1.00 81.31 83 ALA A C 1
ATOM 593 O O . ALA A 1 83 ? 2.121 -12.923 14.798 1.00 81.31 83 ALA A O 1
ATOM 594 N N . ALA A 1 84 ? 0.047 -12.074 14.974 1.00 79.31 84 ALA A N 1
ATOM 595 C CA . ALA A 1 84 ? 0.027 -11.467 13.644 1.00 79.31 84 ALA A CA 1
ATOM 596 C C . ALA A 1 84 ? 1.137 -10.417 13.468 1.00 79.31 84 ALA A C 1
ATOM 598 O O . ALA A 1 84 ? 1.855 -10.457 12.470 1.00 79.31 84 ALA A O 1
ATOM 599 N N . ILE A 1 85 ? 1.342 -9.533 14.452 1.00 75.12 85 ILE A N 1
ATOM 600 C CA . ILE A 1 85 ? 2.418 -8.525 14.425 1.00 75.12 85 ILE A CA 1
ATOM 601 C C . ILE A 1 85 ? 3.793 -9.199 14.353 1.00 75.12 85 ILE A C 1
ATOM 603 O O . ILE A 1 85 ? 4.646 -8.777 13.570 1.00 75.12 85 ILE A O 1
ATOM 607 N N . THR A 1 86 ? 4.008 -10.270 15.121 1.00 83.62 86 THR A N 1
ATOM 608 C CA . THR A 1 86 ? 5.285 -10.999 15.132 1.00 83.62 86 THR A CA 1
ATOM 609 C C . THR A 1 86 ? 5.562 -11.651 13.777 1.00 83.6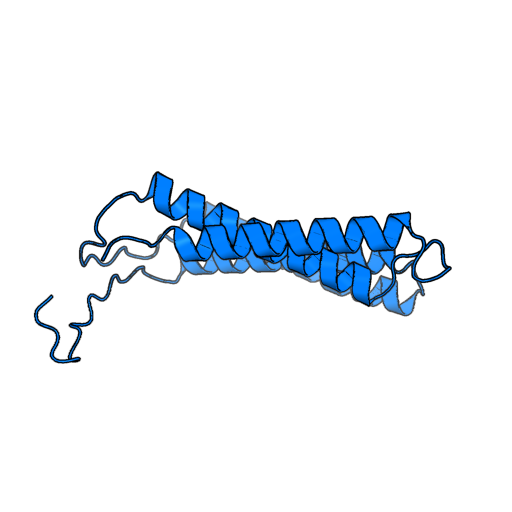2 86 THR A C 1
ATOM 611 O O . THR A 1 86 ? 6.641 -11.469 13.214 1.00 83.62 86 THR A O 1
ATOM 614 N N . VAL A 1 87 ? 4.578 -12.357 13.210 1.00 87.69 87 VAL A N 1
ATOM 615 C CA . VAL A 1 87 ? 4.713 -12.998 11.892 1.00 87.69 87 VAL A CA 1
ATOM 616 C C . VAL A 1 87 ? 4.976 -11.956 10.804 1.00 87.69 87 VAL A C 1
ATOM 618 O O . VAL A 1 87 ? 5.913 -12.112 10.022 1.00 87.69 87 VAL A O 1
ATOM 621 N N . LEU A 1 88 ? 4.208 -10.864 10.778 1.00 81.50 88 LEU A N 1
ATOM 622 C CA . LEU A 1 88 ? 4.391 -9.790 9.800 1.00 81.50 88 LEU A CA 1
ATOM 623 C C . LEU A 1 88 ? 5.754 -9.105 9.939 1.00 81.50 88 LEU A C 1
ATOM 625 O O . LEU A 1 88 ? 6.361 -8.779 8.924 1.00 81.50 88 LEU A O 1
ATOM 629 N N . SER A 1 89 ? 6.271 -8.944 11.160 1.00 76.50 89 SER A N 1
ATOM 630 C CA . SER A 1 89 ? 7.613 -8.391 11.397 1.00 76.50 89 SER A CA 1
ATOM 631 C C . SER A 1 89 ? 8.706 -9.273 10.789 1.00 76.50 89 SER A C 1
ATOM 633 O O . SER A 1 89 ? 9.611 -8.769 10.125 1.00 76.50 89 SER A O 1
ATOM 635 N N . VAL A 1 90 ? 8.607 -10.596 10.967 1.00 87.44 90 VAL A N 1
ATOM 636 C CA . VAL A 1 90 ? 9.559 -11.563 10.392 1.00 87.44 90 VAL A CA 1
ATOM 637 C C . VAL A 1 90 ? 9.487 -11.557 8.865 1.00 87.44 90 VAL A C 1
ATOM 639 O O . VAL A 1 90 ? 10.521 -11.519 8.198 1.00 87.44 90 VAL A O 1
ATOM 642 N N . VAL A 1 91 ? 8.276 -11.542 8.303 1.00 85.56 91 VAL A N 1
ATOM 643 C CA . VAL A 1 91 ? 8.070 -11.462 6.849 1.00 85.56 91 VAL A CA 1
ATOM 644 C C . VAL A 1 91 ? 8.634 -10.155 6.291 1.00 85.56 91 VAL A C 1
ATOM 646 O O . VAL A 1 91 ? 9.33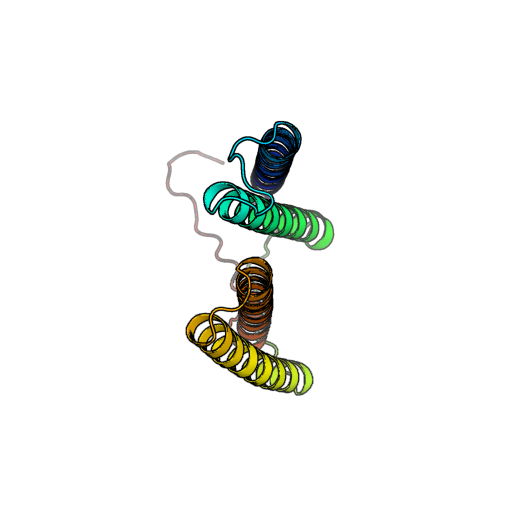0 -10.182 5.278 1.00 85.56 91 VAL A O 1
ATOM 649 N N . LEU A 1 92 ? 8.396 -9.021 6.957 1.00 80.44 92 LEU A N 1
ATOM 650 C CA . LEU A 1 92 ? 8.915 -7.720 6.540 1.00 80.44 92 LEU A CA 1
ATOM 651 C C . LEU A 1 92 ? 10.445 -7.696 6.549 1.00 80.44 92 LEU A C 1
ATOM 653 O O . LEU A 1 92 ? 11.056 -7.213 5.599 1.00 80.44 92 LEU A O 1
ATOM 657 N N . PHE A 1 93 ? 11.063 -8.258 7.588 1.00 78.19 93 PHE A N 1
ATOM 658 C CA . PHE A 1 93 ? 12.515 -8.383 7.673 1.00 78.19 93 PHE A CA 1
ATOM 659 C C . PHE A 1 93 ? 13.077 -9.243 6.532 1.00 78.19 93 PHE A C 1
ATOM 661 O O . PHE A 1 93 ? 14.047 -8.855 5.879 1.00 78.19 93 PHE A O 1
ATOM 668 N N . GLY A 1 94 ? 12.422 -10.370 6.234 1.00 80.88 94 GLY A N 1
ATOM 669 C CA . GLY A 1 94 ? 12.770 -11.231 5.104 1.00 80.88 94 GLY A CA 1
ATOM 670 C C . GLY A 1 94 ? 12.643 -10.523 3.753 1.00 80.88 94 GLY A C 1
ATOM 671 O O . GLY A 1 94 ? 13.552 -10.611 2.931 1.00 80.88 94 GLY A O 1
ATOM 672 N N . LEU A 1 95 ? 11.561 -9.770 3.533 1.00 76.75 95 LEU A N 1
ATOM 673 C CA . LEU A 1 95 ? 11.353 -8.988 2.311 1.00 76.75 95 LEU A CA 1
ATOM 674 C C . LEU A 1 95 ? 12.374 -7.857 2.173 1.00 76.75 95 LEU A C 1
ATOM 676 O O . LEU A 1 95 ? 12.887 -7.643 1.077 1.00 76.75 95 LEU A O 1
ATOM 680 N N . ALA A 1 96 ? 12.721 -7.165 3.260 1.00 71.56 96 ALA A N 1
ATOM 681 C CA . ALA A 1 96 ? 13.736 -6.114 3.245 1.00 71.56 96 ALA A CA 1
ATOM 682 C C . ALA A 1 96 ? 15.125 -6.679 2.898 1.00 71.56 96 ALA A C 1
ATOM 684 O O . ALA A 1 96 ? 15.787 -6.178 1.987 1.00 71.56 96 ALA A O 1
ATOM 685 N N . GLY A 1 97 ? 15.533 -7.769 3.559 1.00 74.50 97 GLY A N 1
ATOM 686 C CA . GLY A 1 97 ? 16.789 -8.462 3.264 1.00 74.50 97 GLY A CA 1
ATOM 687 C C . GLY A 1 97 ? 16.821 -9.036 1.845 1.00 74.50 97 GLY A C 1
ATOM 688 O O . GLY A 1 97 ? 17.796 -8.847 1.121 1.00 74.50 97 GLY A O 1
ATOM 689 N N . GLY A 1 98 ? 15.728 -9.669 1.412 1.00 76.88 98 GLY A N 1
ATOM 690 C CA . GLY A 1 98 ? 15.576 -10.212 0.062 1.00 76.88 98 GLY A CA 1
ATOM 691 C C . GLY A 1 98 ? 15.623 -9.134 -1.020 1.00 76.88 98 GLY A C 1
ATOM 692 O O . GLY A 1 98 ? 16.278 -9.323 -2.040 1.00 76.88 98 GLY A O 1
ATOM 693 N N . THR A 1 99 ? 15.010 -7.974 -0.775 1.00 72.38 99 THR A N 1
ATOM 694 C CA . THR A 1 99 ? 15.076 -6.823 -1.688 1.00 72.38 99 THR A CA 1
ATOM 695 C C . THR A 1 99 ? 16.504 -6.283 -1.775 1.00 72.38 99 THR A C 1
ATOM 697 O O . THR A 1 99 ? 17.001 -6.057 -2.875 1.00 72.38 99 THR A O 1
ATOM 700 N N . GLY A 1 100 ? 17.207 -6.151 -0.644 1.00 66.62 100 GLY A N 1
ATOM 701 C CA . GLY A 1 100 ? 18.618 -5.751 -0.624 1.00 66.62 100 GLY A CA 1
ATOM 702 C C . GLY A 1 100 ? 19.518 -6.714 -1.407 1.00 66.62 100 GLY A C 1
ATOM 703 O O . GLY A 1 100 ? 20.324 -6.281 -2.228 1.00 66.62 100 GLY A O 1
ATOM 704 N N . LEU A 1 101 ? 19.332 -8.025 -1.226 1.00 78.12 101 LEU A N 1
ATOM 705 C CA . LEU A 1 101 ? 20.052 -9.047 -1.991 1.00 78.12 101 LEU A CA 1
ATOM 706 C C . LEU A 1 101 ? 19.712 -9.006 -3.484 1.00 78.12 101 LEU A C 1
ATOM 708 O O . LEU A 1 101 ? 20.612 -9.135 -4.314 1.00 78.12 101 LEU A O 1
ATOM 712 N N . ALA A 1 102 ? 18.444 -8.802 -3.844 1.00 72.31 102 ALA A N 1
ATOM 713 C CA . ALA A 1 102 ? 18.005 -8.694 -5.234 1.00 72.31 102 ALA A CA 1
ATOM 714 C C . ALA A 1 102 ? 18.647 -7.492 -5.948 1.00 72.31 102 ALA A C 1
ATOM 716 O O . ALA A 1 102 ? 19.050 -7.612 -7.103 1.00 72.31 102 ALA A O 1
ATOM 717 N N . ILE A 1 103 ? 18.816 -6.367 -5.245 1.00 70.06 103 ILE A N 1
ATOM 718 C CA . ILE A 1 103 ? 19.520 -5.186 -5.762 1.00 70.06 103 ILE A CA 1
ATOM 719 C C . ILE A 1 103 ? 21.003 -5.500 -5.994 1.00 70.06 103 ILE A C 1
ATOM 721 O O . ILE A 1 103 ? 21.511 -5.276 -7.090 1.00 70.06 103 ILE A O 1
ATOM 725 N N . VAL A 1 104 ? 21.696 -6.058 -4.994 1.00 79.38 104 VAL A N 1
ATOM 726 C CA . VAL A 1 104 ? 23.138 -6.366 -5.093 1.00 79.38 104 VAL A CA 1
ATOM 727 C C . VAL A 1 104 ? 23.429 -7.407 -6.178 1.00 79.38 104 VAL A C 1
ATOM 729 O O . VAL A 1 104 ? 24.456 -7.338 -6.846 1.00 79.38 104 VAL A O 1
ATOM 732 N N . SER A 1 105 ? 22.519 -8.361 -6.377 1.00 80.31 105 SER A N 1
ATOM 733 C CA . SER A 1 105 ? 22.648 -9.416 -7.390 1.00 80.31 105 SER A CA 1
ATOM 734 C C . SER A 1 105 ? 22.165 -9.012 -8.788 1.00 80.31 105 SER A C 1
ATOM 736 O O . SER A 1 105 ? 22.190 -9.846 -9.692 1.00 80.31 105 SER A O 1
ATOM 738 N N . GLY A 1 106 ? 21.741 -7.758 -8.988 1.00 81.31 106 GLY A N 1
ATOM 739 C CA . GLY A 1 106 ? 21.328 -7.247 -10.297 1.00 81.31 106 GLY A CA 1
ATOM 740 C C . GLY A 1 106 ? 20.072 -7.921 -10.855 1.00 81.31 106 GLY A C 1
ATOM 741 O O . GLY A 1 106 ? 19.959 -8.105 -12.066 1.00 81.31 106 GLY A O 1
ATOM 742 N N . GLN A 1 107 ? 19.144 -8.335 -9.986 1.00 80.38 107 GLN A N 1
ATOM 743 C CA . GLN A 1 107 ? 17.887 -8.955 -10.409 1.00 80.38 107 GLN A CA 1
ATOM 744 C C . GLN A 1 107 ? 17.017 -7.982 -11.224 1.00 80.38 107 GLN A C 1
ATOM 746 O O . GLN A 1 107 ? 17.152 -6.762 -11.093 1.00 80.38 107 GLN A O 1
ATOM 751 N N . PRO A 1 108 ? 16.078 -8.498 -12.040 1.00 76.81 108 PRO A N 1
ATOM 752 C CA . PRO A 1 108 ? 15.170 -7.663 -12.816 1.00 76.81 108 PRO A CA 1
ATOM 753 C C . PRO A 1 108 ? 14.407 -6.669 -11.934 1.00 76.81 108 PRO A C 1
ATOM 755 O O . PRO A 1 108 ? 13.902 -7.024 -10.865 1.00 76.81 108 PRO A O 1
ATOM 758 N N . THR A 1 109 ? 14.241 -5.440 -12.422 1.00 74.62 109 THR A N 1
ATOM 759 C CA . THR A 1 109 ? 13.543 -4.354 -11.709 1.00 74.62 109 THR A CA 1
ATOM 760 C C . THR A 1 109 ? 12.112 -4.720 -11.320 1.00 74.62 109 THR A C 1
ATOM 762 O O . THR A 1 109 ? 11.644 -4.314 -10.261 1.00 74.62 109 THR A O 1
ATOM 765 N N . ALA A 1 110 ? 11.436 -5.552 -12.118 1.00 72.38 110 ALA A N 1
ATOM 766 C CA . ALA A 1 110 ? 10.114 -6.082 -11.795 1.00 72.38 110 ALA A CA 1
ATOM 767 C C . ALA A 1 110 ? 10.114 -6.933 -10.510 1.00 72.38 110 ALA A C 1
ATOM 769 O O . ALA A 1 110 ? 9.205 -6.809 -9.690 1.00 72.38 110 ALA A O 1
ATOM 770 N N . LEU A 1 111 ? 11.148 -7.756 -10.301 1.00 72.69 111 LEU A N 1
ATOM 771 C CA . LEU A 1 111 ? 11.284 -8.586 -9.103 1.00 72.69 111 LEU A CA 1
ATOM 772 C C . LEU A 1 111 ? 11.522 -7.704 -7.870 1.00 72.69 111 LEU A C 1
ATOM 774 O O . LEU A 1 111 ? 10.826 -7.847 -6.866 1.00 72.69 111 LEU A O 1
ATOM 778 N N . ILE A 1 112 ? 12.438 -6.738 -7.982 1.00 72.94 112 ILE A N 1
ATOM 779 C CA . ILE A 1 112 ? 12.762 -5.775 -6.917 1.00 72.94 112 ILE A CA 1
ATOM 780 C C . ILE A 1 112 ? 11.526 -4.940 -6.556 1.00 72.94 112 ILE A C 1
ATOM 782 O O . ILE A 1 112 ? 11.177 -4.823 -5.383 1.00 72.94 112 ILE A O 1
ATOM 786 N N . GLY A 1 113 ? 10.820 -4.418 -7.563 1.00 73.00 113 GLY A N 1
ATOM 787 C CA . GLY A 1 113 ? 9.595 -3.643 -7.382 1.00 73.00 113 GLY A CA 1
ATOM 788 C C . GLY A 1 113 ? 8.471 -4.456 -6.738 1.00 73.00 113 GLY A C 1
ATOM 789 O O . GLY A 1 113 ? 7.790 -3.954 -5.847 1.00 73.00 113 GLY A O 1
ATOM 790 N N . SER A 1 114 ? 8.310 -5.727 -7.121 1.00 76.31 114 SER A N 1
ATOM 791 C CA . SER A 1 114 ? 7.309 -6.614 -6.514 1.00 76.31 114 SER A CA 1
ATOM 792 C C . SER A 1 114 ? 7.611 -6.926 -5.043 1.00 76.31 114 SER A C 1
ATOM 794 O O . SER A 1 114 ? 6.705 -6.875 -4.211 1.00 76.31 114 SER A O 1
ATOM 796 N N . ALA A 1 115 ? 8.881 -7.165 -4.698 1.00 76.38 115 ALA A N 1
ATOM 797 C CA . ALA A 1 115 ? 9.310 -7.418 -3.325 1.00 76.38 115 ALA A CA 1
ATOM 798 C C . ALA A 1 115 ? 9.165 -6.165 -2.446 1.00 76.38 115 ALA A C 1
ATOM 800 O O . ALA A 1 115 ? 8.637 -6.247 -1.335 1.00 76.38 115 ALA A O 1
ATOM 801 N N . ALA A 1 116 ? 9.545 -4.996 -2.969 1.00 75.31 116 ALA A N 1
ATOM 802 C CA . ALA A 1 116 ? 9.359 -3.716 -2.292 1.00 75.31 116 ALA A CA 1
ATOM 803 C C . ALA A 1 116 ? 7.870 -3.393 -2.079 1.00 75.31 116 ALA A C 1
ATOM 805 O O . ALA A 1 116 ? 7.468 -3.018 -0.979 1.00 75.31 116 ALA A O 1
ATOM 806 N N . GLY A 1 117 ? 7.032 -3.603 -3.100 1.00 78.88 117 GLY A N 1
ATOM 807 C CA . GLY A 1 117 ? 5.583 -3.423 -3.006 1.00 78.88 117 GLY A CA 1
ATOM 808 C C . GLY A 1 117 ? 4.938 -4.348 -1.971 1.00 78.88 117 GLY A C 1
ATOM 809 O O . GLY A 1 117 ? 4.134 -3.895 -1.155 1.00 78.88 117 GLY A O 1
ATOM 810 N N . ALA A 1 118 ? 5.341 -5.623 -1.940 1.00 81.50 118 ALA A N 1
ATOM 811 C CA . ALA A 1 118 ? 4.920 -6.564 -0.904 1.00 81.50 118 ALA A CA 1
ATOM 812 C C . ALA A 1 118 ? 5.357 -6.097 0.496 1.00 81.50 118 ALA A C 1
ATOM 814 O O . ALA A 1 118 ? 4.567 -6.161 1.436 1.00 81.50 118 ALA A O 1
ATOM 815 N N . GLY A 1 119 ? 6.574 -5.559 0.628 1.00 78.44 119 GLY A N 1
ATOM 816 C CA . GLY A 1 119 ? 7.074 -4.975 1.874 1.00 78.44 119 GLY A CA 1
ATOM 817 C C . GLY A 1 119 ? 6.215 -3.807 2.365 1.00 78.44 119 GLY A C 1
ATOM 818 O O . GLY A 1 119 ? 5.823 -3.784 3.529 1.00 78.44 119 GLY A O 1
ATOM 819 N N . CYS A 1 120 ? 5.842 -2.883 1.476 1.00 80.56 120 CYS A N 1
ATOM 820 C CA . CYS A 1 120 ? 4.947 -1.770 1.808 1.00 80.56 120 CYS A CA 1
ATOM 821 C C . CYS A 1 120 ? 3.563 -2.248 2.274 1.00 80.56 120 CYS A C 1
ATOM 823 O O . CYS A 1 120 ? 3.014 -1.697 3.228 1.00 80.56 120 CYS A O 1
ATOM 825 N N . LEU A 1 121 ? 3.010 -3.291 1.644 1.00 83.75 121 LEU A N 1
ATOM 826 C CA . LEU A 1 121 ? 1.747 -3.903 2.069 1.00 83.75 121 LEU A CA 1
ATOM 827 C C . LEU A 1 121 ? 1.848 -4.517 3.468 1.00 83.75 121 LEU A C 1
ATOM 829 O O . LEU A 1 121 ? 0.991 -4.262 4.313 1.00 83.75 121 LEU A O 1
ATOM 833 N N . VAL A 1 122 ? 2.905 -5.293 3.725 1.00 79.56 122 VAL A N 1
ATOM 834 C CA . VAL A 1 122 ? 3.155 -5.914 5.035 1.00 79.56 122 VAL A CA 1
ATOM 835 C C . VAL A 1 122 ? 3.340 -4.845 6.111 1.00 79.56 122 VAL A C 1
ATOM 837 O O . VAL A 1 122 ? 2.769 -4.969 7.193 1.00 79.56 122 VAL A O 1
ATOM 840 N N . LEU A 1 123 ? 4.067 -3.766 5.808 1.00 75.19 123 LEU A N 1
ATOM 841 C CA . LEU A 1 123 ? 4.235 -2.629 6.711 1.00 75.19 123 LEU A CA 1
ATOM 842 C C . LEU A 1 123 ? 2.896 -1.938 7.009 1.00 75.19 123 LEU A C 1
ATOM 844 O O . LEU A 1 123 ? 2.600 -1.661 8.168 1.00 75.19 123 LEU A O 1
ATOM 848 N N . GLY A 1 124 ? 2.061 -1.704 5.992 1.00 80.88 124 GLY A N 1
ATOM 849 C CA . GLY A 1 124 ? 0.723 -1.138 6.174 1.00 80.88 124 GLY A CA 1
ATOM 850 C C . GLY A 1 124 ? -0.170 -2.007 7.065 1.00 80.88 124 GLY A C 1
ATOM 851 O O . GLY A 1 124 ? -0.825 -1.494 7.971 1.00 80.88 124 GLY A O 1
ATOM 852 N N . LEU A 1 125 ? -0.141 -3.330 6.866 1.00 83.06 125 LEU A N 1
ATOM 853 C CA . LEU A 1 125 ? -0.854 -4.288 7.717 1.00 83.06 125 LEU A CA 1
ATOM 854 C C . LEU A 1 125 ? -0.347 -4.250 9.166 1.00 83.06 125 LEU A C 1
ATOM 856 O O . LEU A 1 125 ? -1.134 -4.291 10.109 1.00 83.06 125 LEU A O 1
ATOM 860 N N . LEU A 1 126 ? 0.970 -4.151 9.341 1.00 76.00 126 LEU A N 1
ATOM 861 C CA . LEU A 1 126 ? 1.605 -4.093 10.651 1.00 76.00 126 LEU A CA 1
ATOM 862 C C . LEU A 1 126 ? 1.231 -2.812 11.404 1.00 76.00 126 LEU A C 1
ATOM 864 O O . LEU A 1 126 ? 0.920 -2.883 12.588 1.00 76.00 126 LEU A O 1
ATOM 868 N N . LEU A 1 127 ? 1.177 -1.665 10.719 1.00 78.06 127 LEU A N 1
ATOM 869 C CA . LEU A 1 127 ? 0.702 -0.403 11.295 1.00 78.06 127 LEU A CA 1
ATOM 870 C C . LEU A 1 127 ? -0.779 -0.464 11.682 1.00 78.06 127 LEU A C 1
ATOM 872 O O . LEU A 1 127 ? -1.159 0.070 12.721 1.00 78.06 127 LEU A O 1
ATOM 876 N N . LEU A 1 128 ? -1.609 -1.139 10.883 1.00 82.56 128 LEU A N 1
ATOM 877 C CA . LEU A 1 128 ? -3.023 -1.340 11.193 1.00 82.56 128 LEU A CA 1
ATOM 878 C C . LEU A 1 128 ? -3.203 -2.189 12.460 1.00 82.56 128 LEU A C 1
ATOM 880 O O . LEU A 1 128 ? -3.922 -1.783 13.371 1.00 82.56 128 LEU A O 1
ATOM 884 N N . PHE A 1 129 ? -2.508 -3.325 12.559 1.00 76.75 129 PHE A N 1
ATOM 885 C CA . PHE A 1 129 ? -2.552 -4.153 13.765 1.00 76.75 129 PHE A CA 1
ATOM 886 C C . PHE A 1 129 ? -1.925 -3.466 14.974 1.00 76.75 129 PHE A C 1
ATOM 888 O O . PHE A 1 129 ? -2.431 -3.616 16.080 1.00 76.75 129 PHE A O 1
ATOM 895 N N . TYR A 1 130 ? -0.863 -2.684 14.778 1.00 73.25 130 TYR A N 1
ATOM 896 C CA . TYR A 1 130 ? -0.268 -1.880 15.839 1.00 73.25 130 TYR A CA 1
ATOM 897 C C . TYR A 1 130 ? -1.256 -0.837 16.371 1.00 73.25 130 TYR A C 1
ATOM 899 O O . TYR A 1 130 ? -1.416 -0.709 17.584 1.00 73.25 130 TYR A O 1
ATOM 907 N N . LYS A 1 131 ? -1.960 -0.129 15.477 1.00 75.38 131 LYS A N 1
ATOM 908 C CA . LYS A 1 131 ? -3.018 0.812 15.855 1.00 75.38 131 LYS A CA 1
ATOM 909 C C . LYS A 1 131 ? -4.087 0.108 16.694 1.00 75.38 131 LYS A C 1
ATOM 911 O O . LYS A 1 131 ? -4.392 0.576 17.779 1.00 75.38 131 LYS A O 1
ATOM 916 N N . GLU A 1 132 ? -4.595 -1.030 16.233 1.00 76.12 132 GLU A N 1
ATOM 917 C CA . GLU A 1 132 ? -5.638 -1.785 16.943 1.00 76.12 132 GLU A CA 1
ATOM 918 C C . GLU A 1 132 ? -5.176 -2.305 18.319 1.00 76.12 132 GLU A C 1
ATOM 920 O O . GLU A 1 132 ? -5.922 -2.291 19.300 1.00 76.12 132 GLU A O 1
ATOM 925 N N . ALA A 1 133 ? -3.920 -2.748 18.401 1.00 71.19 133 ALA A N 1
ATOM 926 C CA . ALA A 1 133 ? -3.334 -3.343 19.596 1.00 71.19 133 ALA A CA 1
ATOM 927 C C . ALA A 1 133 ? -2.955 -2.325 20.677 1.00 71.19 133 ALA A C 1
ATOM 929 O O . ALA A 1 133 ? -3.013 -2.654 21.862 1.00 71.19 133 ALA A O 1
ATOM 930 N N . PHE A 1 134 ? -2.509 -1.130 20.280 1.00 67.75 134 PHE A N 1
ATOM 931 C CA . PHE A 1 134 ? -1.820 -0.203 21.182 1.00 67.75 134 PHE A CA 1
ATOM 932 C C . PHE A 1 134 ? -2.398 1.214 21.195 1.00 67.75 134 PHE A C 1
ATOM 934 O O . PHE A 1 134 ? -2.149 1.945 22.152 1.00 67.75 134 PHE A O 1
ATOM 941 N N . VAL A 1 135 ? -3.166 1.620 20.180 1.00 66.00 135 VAL A N 1
ATOM 942 C CA . VAL A 1 135 ? -3.724 2.975 20.082 1.00 66.00 135 VAL A CA 1
ATOM 943 C C . VAL A 1 135 ? -5.215 2.934 20.405 1.00 66.00 135 VAL A C 1
ATOM 945 O O . VAL A 1 135 ? -6.024 2.411 19.642 1.00 66.00 135 VAL A O 1
ATOM 948 N N . GLY A 1 136 ? -5.586 3.507 21.551 1.00 56.12 136 GLY A N 1
ATOM 949 C CA . GLY A 1 136 ? -6.991 3.732 21.889 1.00 56.12 136 GLY A CA 1
ATOM 950 C C . GLY A 1 136 ? -7.645 4.676 20.880 1.00 56.12 136 GLY A C 1
ATOM 951 O O . GLY A 1 136 ? -7.029 5.644 20.431 1.00 56.12 136 GLY A O 1
ATOM 952 N N . HIS A 1 137 ? -8.893 4.397 20.508 1.00 61.38 137 HIS A N 1
ATOM 953 C CA . HIS A 1 137 ? -9.652 5.319 19.669 1.00 61.38 137 HIS A CA 1
ATOM 954 C C . HIS A 1 137 ? -10.313 6.360 20.570 1.00 61.38 137 HIS A C 1
ATOM 956 O O . HIS A 1 137 ? -11.181 6.024 21.378 1.00 61.38 137 HIS A O 1
ATOM 962 N N . GLU A 1 138 ? -9.911 7.618 20.410 1.00 53.31 138 GLU A N 1
ATOM 963 C CA . GLU A 1 138 ? -10.539 8.760 21.068 1.00 53.31 138 GLU A CA 1
ATOM 964 C C . GLU A 1 138 ? -11.223 9.632 20.017 1.00 53.31 138 GLU A C 1
ATOM 966 O O . GLU A 1 138 ? -10.587 10.245 19.158 1.00 53.31 138 GLU A O 1
ATOM 971 N N . ALA A 1 139 ? -12.554 9.672 20.063 1.00 55.88 139 ALA A N 1
ATOM 972 C CA . ALA A 1 139 ? -13.328 10.626 19.286 1.00 55.88 139 ALA A CA 1
ATOM 973 C C . ALA A 1 139 ? -13.341 11.975 20.022 1.00 55.88 139 ALA A C 1
ATOM 975 O O . ALA A 1 139 ? -14.224 12.232 20.844 1.00 55.88 139 ALA A O 1
ATOM 976 N N . HIS A 1 140 ? -12.366 12.842 19.738 1.00 54.81 140 HIS A N 1
ATOM 977 C CA . HIS A 1 140 ? -12.399 14.223 20.217 1.00 54.81 140 HIS A CA 1
ATOM 978 C C . HIS A 1 140 ? -13.367 15.048 19.367 1.00 54.81 140 HIS A C 1
ATOM 980 O O 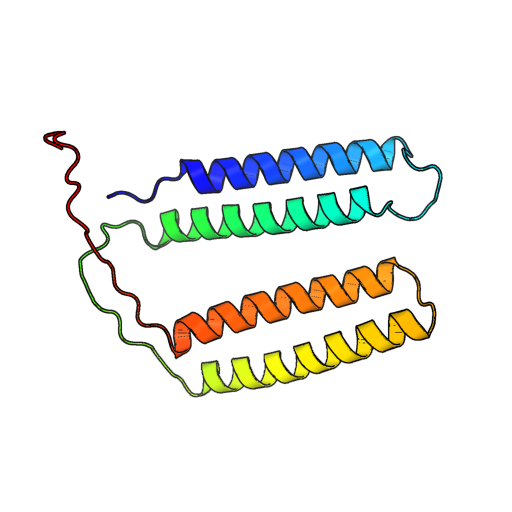. HIS A 1 140 ? -13.173 15.241 18.167 1.00 54.81 140 HIS A O 1
ATOM 986 N N . LEU A 1 141 ? -14.424 15.551 20.001 1.00 56.12 141 LEU A N 1
ATOM 987 C CA . LEU A 1 141 ? -15.251 16.610 19.437 1.00 56.12 141 LEU A CA 1
ATOM 988 C C . LEU A 1 141 ? -14.644 17.941 19.869 1.00 56.12 141 LEU A C 1
ATOM 990 O O . LEU A 1 141 ? -14.975 18.461 20.932 1.00 56.12 141 LEU A O 1
ATOM 994 N N . GLU A 1 142 ? -13.721 18.468 19.073 1.00 58.31 142 GLU A N 1
ATOM 995 C CA . GLU A 1 142 ? -13.187 19.806 19.311 1.00 58.31 142 GLU A CA 1
ATOM 996 C C . GLU A 1 142 ? -14.237 20.842 18.864 1.00 58.31 142 GLU A C 1
ATOM 998 O O . GLU A 1 142 ? -14.662 20.824 17.701 1.00 58.31 142 GLU A O 1
ATOM 1003 N N . PRO A 1 143 ? -14.738 21.707 19.767 1.00 58.53 143 PRO A N 1
ATOM 1004 C CA . PRO A 1 143 ? -15.723 22.713 19.404 1.00 58.53 143 PRO A CA 1
ATOM 1005 C C . PRO A 1 143 ? -15.104 23.710 18.423 1.00 58.53 143 PRO A C 1
ATOM 1007 O O . PRO A 1 143 ? -14.038 24.280 18.658 1.00 58.53 143 PRO A O 1
ATOM 1010 N N . ARG A 1 144 ? -15.790 23.923 17.301 1.00 56.62 144 ARG A N 1
ATOM 1011 C CA . ARG A 1 144 ? -15.360 24.843 16.250 1.00 56.62 144 ARG A CA 1
ATOM 1012 C C . ARG A 1 144 ? -15.538 26.288 16.742 1.00 56.62 144 ARG A C 1
ATOM 1014 O O . ARG A 1 144 ? -16.661 26.747 16.919 1.00 56.62 144 ARG A O 1
ATOM 1021 N N . TYR A 1 145 ? -14.435 26.997 16.984 1.00 59.53 145 TYR A N 1
ATOM 1022 C CA . TYR A 1 145 ? -14.417 28.413 17.393 1.00 59.53 145 TYR A CA 1
ATOM 1023 C C . TYR A 1 145 ? -14.206 29.355 16.196 1.00 59.53 145 TYR A C 1
ATOM 1025 O O . TYR A 1 145 ? -13.355 30.238 16.229 1.00 59.53 145 TYR A O 1
ATOM 1033 N N . ASP A 1 146 ? -14.953 29.178 15.107 1.00 74.06 146 ASP A N 1
ATOM 1034 C CA . ASP A 1 146 ? -14.869 30.060 13.931 1.00 74.06 146 ASP A CA 1
ATOM 1035 C C . ASP A 1 146 ? -16.045 31.042 13.806 1.00 74.06 146 ASP A C 1
ATOM 1037 O O . ASP A 1 146 ? -16.184 31.726 12.795 1.00 74.06 146 ASP A O 1
ATOM 1041 N N . GLY A 1 147 ? -16.871 31.165 14.852 1.00 62.75 147 GLY A N 1
ATOM 1042 C CA . GLY A 1 147 ? -17.951 32.157 14.922 1.00 62.75 147 GLY A CA 1
ATOM 1043 C C . GLY A 1 147 ? -19.143 31.863 14.007 1.00 62.75 147 GLY A C 1
ATOM 1044 O O . GLY A 1 147 ? -20.035 32.702 13.885 1.00 62.75 147 GLY A O 1
ATOM 1045 N N . VAL A 1 148 ? -19.185 30.686 13.379 1.00 55.62 148 VAL A N 1
ATOM 1046 C CA . VAL A 1 148 ? -20.304 30.241 12.545 1.00 55.62 148 VAL A CA 1
ATOM 1047 C C . VAL A 1 148 ? -21.285 29.464 13.435 1.00 55.62 148 VAL A C 1
ATOM 1049 O O . VAL A 1 148 ? -20.884 28.476 14.047 1.00 55.62 148 VAL A O 1
ATOM 1052 N N . PRO A 1 149 ? -22.554 29.893 13.573 1.00 45.56 149 PRO A N 1
ATOM 1053 C CA . PRO A 1 149 ? -23.491 29.307 14.534 1.00 45.56 149 PRO A CA 1
ATOM 1054 C C . PRO A 1 149 ? -24.123 28.004 14.014 1.00 45.56 149 PRO A C 1
ATOM 1056 O O . PRO A 1 149 ? -25.339 27.957 13.866 1.00 45.56 149 PRO A O 1
ATOM 1059 N N . TRP A 1 150 ? -23.295 27.013 13.647 1.00 59.81 150 TRP A N 1
ATOM 1060 C CA . TRP A 1 150 ? -23.618 25.633 13.217 1.00 59.81 150 TRP A CA 1
ATOM 1061 C C . TRP A 1 150 ? -22.466 24.982 12.438 1.00 59.81 150 TRP A C 1
ATOM 1063 O O . TRP A 1 150 ? -22.047 25.532 11.393 1.00 59.81 150 TRP A O 1
#